Protein AF-A0A239FIS4-F1 (afdb_monomer_lite)

Sequence (103 aa):
MRTHVPAVSLGVIPPENRRNATLMPALAIRSTGGTTTCHEPVSARLAAEFLTVPASTVDRCVAEVRACAEHLGIRVTPEVIERVAREHLLALVNSAPPPRSPR

pLDDT: mean 76.62, std 20.68, range [44.91, 97.69]

Radius of gyration: 29.38 Å; chains: 1; bounding box: 90×53×43 Å

Organism: NCBI:txid106412

Structure (mmCIF, N/CA/C/O backbone):
data_AF-A0A239FIS4-F1
#
_entry.id   AF-A0A239FIS4-F1
#
loop_
_atom_site.group_PDB
_atom_site.id
_atom_site.type_symbol
_atom_site.label_atom_id
_atom_site.label_alt_id
_atom_site.label_comp_id
_atom_site.label_asym_id
_atom_site.label_entity_id
_atom_site.label_seq_id
_atom_site.pdbx_PDB_ins_code
_atom_site.Cartn_x
_atom_site.Cartn_y
_atom_site.Cartn_z
_atom_site.occupancy
_atom_site.B_iso_or_equiv
_atom_site.auth_seq_id
_atom_site.auth_comp_id
_atom_site.auth_asym_id
_atom_site.auth_atom_id
_atom_site.pdbx_PDB_model_num
ATOM 1 N N . MET A 1 1 ? -67.936 2.584 20.717 1.00 44.94 1 MET A N 1
ATOM 2 C CA . MET A 1 1 ? -68.127 2.457 19.249 1.00 44.94 1 MET A CA 1
ATOM 3 C C . MET A 1 1 ? -69.073 3.585 18.844 1.00 44.94 1 MET A C 1
ATOM 5 O O . MET A 1 1 ? -70.120 3.651 19.454 1.00 44.94 1 MET A O 1
ATOM 9 N N . ARG A 1 2 ? -68.813 4.545 17.956 1.00 45.50 2 ARG A N 1
ATOM 10 C CA . ARG A 1 2 ? -67.820 4.749 16.895 1.00 45.50 2 ARG A CA 1
ATOM 11 C C . ARG A 1 2 ? -67.456 6.243 16.815 1.00 45.50 2 ARG A C 1
ATOM 13 O O . ARG A 1 2 ? -68.168 7.103 17.315 1.00 45.50 2 ARG A O 1
ATOM 20 N N . THR A 1 3 ? -66.306 6.457 16.205 1.00 51.59 3 THR A N 1
ATOM 21 C CA . THR A 1 3 ? -65.458 7.637 16.078 1.00 51.59 3 THR A CA 1
ATOM 22 C C . THR A 1 3 ? -65.969 8.698 15.103 1.00 51.59 3 THR A C 1
ATOM 24 O O . THR A 1 3 ? -66.559 8.395 14.070 1.00 51.59 3 THR A O 1
ATOM 27 N N . HIS A 1 4 ? -65.648 9.943 15.448 1.00 45.44 4 HIS A N 1
ATOM 28 C CA . HIS A 1 4 ? -65.622 11.124 14.591 1.00 45.44 4 HIS A CA 1
ATOM 29 C C . HIS A 1 4 ? -64.278 11.203 13.830 1.00 45.44 4 HIS A C 1
ATOM 31 O O . HIS A 1 4 ? -63.300 10.610 14.285 1.00 45.44 4 HIS A O 1
ATOM 37 N N . VAL A 1 5 ? -64.254 12.004 12.752 1.00 57.78 5 VAL A N 1
ATOM 38 C CA . VAL A 1 5 ? -63.134 12.757 12.120 1.00 57.78 5 VAL A CA 1
ATOM 39 C C . VAL A 1 5 ? -63.023 12.536 10.591 1.00 57.78 5 VAL A C 1
ATOM 41 O O . VAL A 1 5 ? -62.824 11.402 10.153 1.00 57.78 5 VAL A O 1
ATOM 44 N N . PRO A 1 6 ? -63.111 13.615 9.778 1.00 52.75 6 PRO A N 1
ATOM 45 C CA . PRO A 1 6 ? -62.946 13.586 8.324 1.00 52.75 6 PRO A CA 1
ATOM 46 C C . PRO A 1 6 ? -61.611 14.177 7.805 1.00 52.75 6 PRO A C 1
ATOM 48 O O . PRO A 1 6 ? -60.906 14.889 8.512 1.00 52.75 6 PRO A O 1
ATOM 51 N N . ALA A 1 7 ? -61.400 13.929 6.503 1.00 49.69 7 ALA A N 1
ATOM 52 C CA . ALA A 1 7 ? -60.704 14.723 5.476 1.00 49.69 7 ALA A CA 1
ATOM 53 C C . ALA A 1 7 ? -59.169 14.907 5.540 1.00 49.69 7 ALA A C 1
ATOM 55 O O . ALA A 1 7 ? -58.626 15.715 6.286 1.00 49.69 7 ALA A O 1
ATOM 56 N N . VAL A 1 8 ? -58.490 14.215 4.617 1.00 48.25 8 VAL A N 1
ATOM 57 C CA . VAL A 1 8 ? -57.084 14.401 4.232 1.00 48.25 8 VAL A CA 1
ATOM 58 C C . VAL A 1 8 ? -57.019 15.394 3.066 1.00 48.25 8 VAL A C 1
ATOM 60 O O . VAL A 1 8 ? -57.543 15.111 1.990 1.00 48.25 8 VAL A O 1
ATOM 63 N N . SER A 1 9 ? -56.348 16.529 3.266 1.00 50.47 9 SER A N 1
ATOM 64 C CA . SER A 1 9 ? -55.953 17.465 2.205 1.00 50.47 9 SER A CA 1
ATOM 65 C C . SER A 1 9 ? -54.483 17.234 1.852 1.00 50.47 9 SER A C 1
ATOM 67 O O . SER A 1 9 ? -53.604 17.552 2.649 1.00 50.47 9 SER A O 1
ATOM 69 N N . LEU A 1 10 ? -54.205 16.701 0.660 1.00 48.78 10 LEU A N 1
ATOM 70 C CA . LEU A 1 10 ? -52.859 16.637 0.080 1.00 48.78 10 LEU A CA 1
ATOM 71 C C . LEU A 1 10 ? -52.748 17.703 -1.013 1.00 48.78 10 LEU A C 1
ATOM 73 O O . LEU A 1 10 ? -53.247 17.539 -2.125 1.00 48.78 10 LEU A O 1
ATOM 77 N N . GLY A 1 11 ? -52.137 18.826 -0.637 1.00 44.91 11 GLY A N 1
ATOM 78 C CA . GLY A 1 11 ? -51.774 19.917 -1.530 1.00 44.91 11 GLY A CA 1
ATOM 79 C C . GLY A 1 11 ? -50.594 19.546 -2.428 1.00 44.91 11 GLY A C 1
ATOM 80 O O . GLY A 1 11 ? -49.632 18.908 -2.007 1.00 44.91 11 GLY A O 1
ATOM 81 N N . VAL A 1 12 ? -50.729 19.964 -3.678 1.00 46.00 12 VAL A N 1
ATOM 82 C CA . VAL A 1 12 ? -49.832 19.808 -4.822 1.00 46.00 12 VAL A CA 1
ATOM 83 C C . VAL A 1 12 ? -48.573 20.696 -4.713 1.00 46.00 12 VAL A C 1
ATOM 85 O O . VAL A 1 12 ? -48.621 21.788 -4.156 1.00 46.00 12 VAL A O 1
ATOM 88 N N . ILE A 1 13 ? -47.459 20.249 -5.296 1.00 50.84 13 ILE A N 1
ATOM 89 C CA . ILE A 1 13 ? -46.223 21.005 -5.627 1.00 50.84 13 ILE A CA 1
ATOM 90 C C . ILE A 1 13 ? -45.947 20.721 -7.133 1.00 50.84 13 ILE A C 1
ATOM 92 O O . ILE A 1 13 ? -46.459 19.686 -7.577 1.00 50.84 13 ILE A O 1
ATOM 96 N N . PRO A 1 14 ? -45.086 21.406 -7.938 1.00 55.94 14 PRO A N 1
ATOM 97 C CA . PRO A 1 14 ? -44.433 22.748 -7.994 1.00 55.94 14 PRO A CA 1
ATOM 98 C C . PRO A 1 14 ? -44.818 23.460 -9.349 1.00 55.94 14 PRO A C 1
ATOM 100 O O . PRO A 1 14 ? -45.856 23.060 -9.876 1.00 55.94 14 PRO A O 1
ATOM 103 N N . PRO A 1 15 ? -44.103 24.435 -10.000 1.00 52.25 15 PRO A N 1
ATOM 104 C CA . PRO A 1 15 ? -42.746 24.984 -9.786 1.00 52.25 15 PRO A CA 1
ATOM 105 C C . PRO A 1 15 ? -42.563 26.519 -9.847 1.00 52.25 15 PRO A C 1
ATOM 107 O O . PRO A 1 15 ? -43.167 27.232 -10.646 1.00 52.25 15 PRO A O 1
ATOM 110 N N . GLU A 1 16 ? -41.600 27.017 -9.066 1.00 51.50 16 GLU A N 1
ATOM 111 C CA . GLU A 1 16 ? -41.080 28.382 -9.174 1.00 51.50 16 GLU A CA 1
ATOM 112 C C . GLU A 1 16 ? -39.914 28.451 -10.168 1.00 51.50 16 GLU A C 1
ATOM 114 O O . GLU A 1 16 ? -38.794 28.017 -9.906 1.00 51.50 16 GLU A O 1
ATOM 119 N N . ASN A 1 17 ? -40.192 29.048 -11.324 1.00 48.25 17 ASN A N 1
ATOM 120 C CA . ASN A 1 17 ? -39.201 29.585 -12.244 1.00 48.25 17 ASN A CA 1
ATOM 121 C C . ASN A 1 17 ? -39.198 31.108 -12.101 1.00 48.25 17 ASN A C 1
ATOM 123 O O . ASN A 1 17 ? -40.164 31.737 -12.536 1.00 48.25 17 ASN A O 1
ATOM 127 N N . ARG A 1 18 ? -38.122 31.697 -11.557 1.00 56.22 18 ARG A N 1
ATOM 128 C CA . ARG A 1 18 ? -37.574 32.986 -12.027 1.00 56.22 18 ARG A CA 1
ATOM 129 C C . ARG A 1 18 ? -36.391 33.454 -11.176 1.00 56.22 18 ARG A C 1
ATOM 131 O O . ARG A 1 18 ? -36.597 33.927 -10.065 1.00 56.22 18 ARG A O 1
ATOM 138 N N . ARG A 1 19 ? -35.196 33.524 -11.775 1.00 55.28 19 ARG A N 1
ATOM 139 C CA . ARG A 1 19 ? -34.541 34.802 -12.142 1.00 55.28 19 ARG A CA 1
ATOM 140 C C . ARG A 1 19 ? -33.066 34.610 -12.502 1.00 55.28 19 ARG A C 1
ATOM 142 O O . ARG A 1 19 ? -32.254 34.255 -11.667 1.00 55.28 19 ARG A O 1
ATOM 149 N N . ASN A 1 20 ? -32.802 35.012 -13.741 1.00 54.38 20 ASN A N 1
ATOM 150 C CA . ASN A 1 20 ? -31.619 35.696 -14.249 1.00 54.38 20 ASN A CA 1
ATOM 151 C C . ASN A 1 20 ? -30.270 34.950 -14.211 1.00 54.38 20 ASN A C 1
ATOM 153 O O . ASN A 1 20 ? -29.668 34.683 -13.181 1.00 54.38 20 ASN A O 1
ATOM 157 N N . ALA A 1 21 ? -29.791 34.673 -15.421 1.00 55.91 21 ALA A N 1
ATOM 158 C CA . ALA A 1 21 ? -28.385 34.731 -15.755 1.00 55.91 21 ALA A CA 1
ATOM 159 C C . ALA A 1 21 ? -27.990 36.208 -15.874 1.00 55.91 21 ALA A C 1
ATOM 161 O O . ALA A 1 21 ? -28.708 36.950 -16.547 1.00 55.91 21 ALA A O 1
ATOM 162 N N . THR A 1 22 ? -26.869 36.613 -15.275 1.00 58.56 22 THR A N 1
ATOM 163 C CA . THR A 1 22 ? -25.875 37.548 -15.837 1.00 58.56 22 THR A CA 1
ATOM 164 C C . THR A 1 22 ? -24.699 37.695 -14.861 1.00 58.56 22 THR A C 1
ATOM 166 O O . THR A 1 22 ? -24.899 37.877 -13.667 1.00 58.56 22 THR A O 1
ATOM 169 N N . LEU A 1 23 ? -23.491 37.679 -15.441 1.00 54.00 23 LEU A N 1
ATOM 170 C CA . LEU A 1 23 ? -22.161 37.967 -14.883 1.00 54.00 23 LEU A CA 1
ATOM 171 C C . LEU A 1 23 ? -21.464 36.838 -14.112 1.00 54.00 23 LEU A C 1
ATOM 173 O O . LEU A 1 23 ? -21.669 36.613 -12.925 1.00 54.00 23 LEU A O 1
ATOM 177 N N . MET A 1 24 ? -20.517 36.214 -14.820 1.00 47.88 24 MET A N 1
ATOM 178 C CA . MET A 1 24 ? -19.286 35.699 -14.230 1.00 47.88 24 MET A CA 1
ATOM 179 C C . MET A 1 24 ? -18.729 36.681 -13.192 1.00 47.88 24 MET A C 1
ATOM 181 O O . MET A 1 24 ? -18.555 37.863 -13.497 1.00 47.88 24 MET A O 1
ATOM 185 N N . PRO A 1 25 ? -18.244 36.152 -12.068 1.00 46.41 25 PRO A N 1
ATOM 186 C CA . PRO A 1 25 ? -16.961 36.569 -11.566 1.00 46.41 25 PRO A CA 1
ATOM 187 C C . PRO A 1 25 ? -16.016 35.376 -11.614 1.00 46.41 25 PRO A C 1
ATOM 189 O O . PRO A 1 25 ? -16.293 34.309 -11.078 1.00 46.41 25 PRO A O 1
ATOM 192 N N . ALA A 1 26 ? -14.904 35.618 -12.300 1.00 47.06 26 ALA A N 1
ATOM 193 C CA . ALA A 1 26 ? -13.570 35.213 -11.904 1.00 47.06 26 ALA A CA 1
ATOM 194 C C . ALA A 1 26 ? -13.385 33.760 -11.447 1.00 47.06 26 ALA A C 1
ATOM 196 O O . ALA A 1 26 ? -13.773 33.357 -10.356 1.00 47.06 26 ALA A O 1
ATOM 197 N N . LEU A 1 27 ? -12.625 33.036 -12.266 1.00 50.66 27 LEU A N 1
ATOM 198 C CA . LEU A 1 27 ? -11.581 32.107 -11.848 1.00 50.66 27 LEU A CA 1
ATOM 199 C C . LEU A 1 27 ? -11.151 32.340 -10.379 1.00 50.66 27 LEU A C 1
ATOM 201 O O . LEU A 1 27 ? -10.245 33.122 -10.094 1.00 50.66 27 LEU A O 1
ATOM 205 N N . ALA A 1 28 ? -11.803 31.672 -9.428 1.00 48.88 28 ALA A N 1
ATOM 206 C CA . ALA A 1 28 ? -11.361 31.656 -8.046 1.00 48.88 28 ALA A CA 1
ATOM 207 C C . ALA A 1 28 ? -10.239 30.623 -7.943 1.00 48.88 28 ALA A C 1
ATOM 209 O O . ALA A 1 28 ? -10.376 29.571 -7.324 1.00 48.88 28 ALA A O 1
ATOM 210 N N . ILE A 1 29 ? -9.093 30.949 -8.548 1.00 56.16 29 ILE A N 1
ATOM 211 C CA . ILE A 1 29 ? -7.813 30.453 -8.058 1.00 56.16 29 ILE A CA 1
ATOM 212 C C . ILE A 1 29 ? -7.613 31.123 -6.700 1.00 56.16 29 ILE A C 1
ATOM 214 O O . ILE A 1 29 ? -6.995 32.172 -6.564 1.00 56.16 29 ILE A O 1
ATOM 218 N N . ARG A 1 30 ? -8.217 30.521 -5.682 1.00 57.38 30 ARG A N 1
ATOM 219 C CA . ARG A 1 30 ? -7.642 30.452 -4.349 1.00 57.38 30 ARG A CA 1
ATOM 220 C C . ARG A 1 30 ? -8.216 29.244 -3.635 1.00 57.38 30 ARG A C 1
ATOM 222 O O . ARG A 1 30 ? -9.018 29.364 -2.715 1.00 57.38 30 ARG A O 1
ATOM 229 N N . SER A 1 31 ? -7.642 28.087 -3.943 1.00 52.62 31 SER A N 1
ATOM 230 C CA . SER A 1 31 ? -7.243 27.205 -2.848 1.00 52.62 31 SER A CA 1
ATOM 231 C C . SER A 1 31 ? -6.122 27.917 -2.081 1.00 52.62 31 SER A C 1
ATOM 233 O O . SER A 1 31 ? -4.954 27.553 -2.159 1.00 52.62 31 SER A O 1
ATOM 235 N N . THR A 1 32 ? -6.469 29.014 -1.395 1.00 52.88 32 THR A N 1
ATOM 236 C CA . THR A 1 32 ? -5.726 29.482 -0.230 1.00 52.88 32 THR A CA 1
ATOM 237 C C . THR A 1 32 ? -5.622 28.269 0.661 1.00 52.88 32 THR A C 1
ATOM 239 O O . THR A 1 32 ? -6.662 27.744 1.056 1.00 52.88 32 THR A O 1
ATOM 242 N N . GLY A 1 33 ? -4.391 27.802 0.869 1.00 55.19 33 GLY A N 1
ATOM 243 C CA . GLY A 1 33 ? -4.061 26.642 1.674 1.00 55.19 33 GLY A CA 1
ATOM 244 C C . GLY A 1 33 ? -4.807 26.674 2.996 1.00 55.19 33 GLY A C 1
ATOM 245 O O . GLY A 1 33 ? -4.353 27.258 3.974 1.00 55.19 33 GLY A O 1
ATOM 246 N N . GLY A 1 34 ? -5.955 26.008 3.024 1.00 47.69 34 GLY A N 1
ATOM 247 C CA . GLY A 1 34 ? -6.354 25.312 4.214 1.00 47.69 34 GLY A CA 1
ATOM 248 C C . GLY A 1 34 ? -5.333 24.203 4.330 1.00 47.69 34 GLY A C 1
ATOM 249 O O . GLY A 1 34 ? -5.319 23.288 3.511 1.00 47.69 34 GLY A O 1
ATOM 250 N N . THR A 1 35 ? -4.482 24.259 5.345 1.00 52.59 35 THR A N 1
ATOM 251 C CA . THR A 1 35 ? -3.906 23.049 5.926 1.00 52.59 35 THR A CA 1
ATOM 252 C C . THR A 1 35 ? -5.047 22.233 6.541 1.00 52.59 35 THR A C 1
ATOM 254 O O . THR A 1 35 ? -5.055 21.927 7.728 1.00 52.59 35 THR A O 1
ATOM 257 N N . THR A 1 36 ? -6.061 21.887 5.748 1.00 45.47 36 THR A N 1
ATOM 258 C CA . THR A 1 36 ? -6.720 20.616 5.923 1.00 45.47 36 THR A CA 1
ATOM 259 C C . THR A 1 36 ? -5.605 19.642 5.619 1.00 45.47 36 THR A C 1
ATOM 261 O O . THR A 1 36 ? -5.256 19.422 4.458 1.00 45.47 36 THR A O 1
ATOM 264 N N . THR A 1 37 ? -4.966 19.131 6.666 1.00 51.91 37 THR A N 1
ATOM 265 C CA . THR A 1 37 ? -4.221 17.884 6.581 1.00 51.91 37 THR A CA 1
ATOM 266 C C . THR A 1 37 ? -5.254 16.827 6.207 1.00 51.91 37 THR A C 1
ATOM 268 O O . THR A 1 37 ? -5.737 16.081 7.056 1.00 51.91 37 THR A O 1
ATOM 271 N N . CYS A 1 38 ? -5.697 16.837 4.949 1.00 56.75 38 CYS A N 1
ATOM 272 C CA . CYS A 1 38 ? -6.348 15.716 4.317 1.00 56.75 38 CYS A CA 1
ATOM 273 C C . CYS A 1 38 ? -5.284 14.644 4.425 1.00 56.75 38 CYS A C 1
ATOM 275 O O . CYS A 1 38 ? -4.295 14.702 3.700 1.00 56.75 38 CYS A O 1
ATOM 277 N N . HIS A 1 39 ? -5.394 13.825 5.470 1.00 62.47 39 HIS A N 1
ATOM 278 C CA . HIS A 1 39 ? -4.375 12.867 5.841 1.00 62.47 39 HIS A CA 1
ATOM 279 C C . HIS A 1 39 ? -4.159 11.986 4.621 1.00 62.47 39 HIS A C 1
ATOM 281 O O . HIS A 1 39 ? -5.029 11.181 4.278 1.00 62.47 39 HIS A O 1
ATOM 287 N N . GLU A 1 40 ? -3.055 12.221 3.916 1.00 76.19 40 GLU A N 1
ATOM 288 C CA . GLU A 1 40 ? -2.759 11.490 2.700 1.00 76.19 40 GLU A CA 1
ATOM 289 C C . GLU A 1 40 ? -2.723 10.003 3.070 1.00 76.19 40 GLU A C 1
ATOM 291 O O . GLU A 1 40 ? -2.156 9.640 4.109 1.00 76.19 40 GLU A O 1
ATOM 296 N N . PRO A 1 41 ? -3.400 9.127 2.309 1.00 89.25 41 PRO A N 1
ATOM 297 C CA . PRO A 1 41 ? -3.382 7.713 2.628 1.00 89.25 41 PRO A CA 1
ATOM 298 C C . PRO A 1 41 ? -1.935 7.212 2.599 1.00 89.25 41 PRO A C 1
ATOM 300 O O . PRO A 1 41 ? -1.188 7.501 1.666 1.00 89.25 41 PRO A O 1
ATOM 303 N N . VAL A 1 42 ? -1.551 6.433 3.615 1.00 93.56 42 VAL A N 1
ATOM 304 C CA . VAL A 1 42 ? -0.185 5.896 3.774 1.00 93.56 42 VAL A CA 1
ATOM 305 C C . VAL A 1 42 ? 0.296 5.192 2.499 1.00 93.56 42 VAL A C 1
ATOM 307 O O . VAL A 1 42 ? 1.458 5.319 2.125 1.00 93.56 42 VAL A O 1
ATOM 310 N N . SER A 1 43 ? -0.602 4.503 1.788 1.00 94.56 43 SER A N 1
ATOM 311 C CA . SER A 1 43 ? -0.292 3.859 0.510 1.00 94.56 43 SER A CA 1
ATOM 312 C C . SER A 1 43 ? 0.086 4.847 -0.596 1.00 94.56 43 SER A C 1
ATOM 314 O O . SER A 1 43 ? 1.007 4.553 -1.351 1.00 94.56 43 SER A O 1
ATOM 316 N N . ALA A 1 44 ? -0.544 6.024 -0.681 1.00 94.44 44 ALA A N 1
ATOM 317 C CA . ALA A 1 44 ? -0.180 7.046 -1.666 1.00 94.44 44 ALA A CA 1
ATOM 318 C C . ALA A 1 44 ? 1.191 7.659 -1.360 1.00 94.44 44 ALA A C 1
ATOM 320 O O . ALA A 1 44 ? 2.025 7.764 -2.259 1.00 94.44 44 ALA A O 1
ATOM 321 N N . ARG A 1 45 ? 1.456 7.965 -0.084 1.00 94.62 45 ARG A N 1
ATOM 322 C CA . ARG A 1 45 ? 2.751 8.498 0.354 1.00 94.62 45 ARG A CA 1
ATOM 323 C C . ARG A 1 45 ? 3.892 7.525 0.057 1.00 94.62 45 ARG A C 1
ATOM 325 O O . ARG A 1 45 ? 4.925 7.918 -0.477 1.00 94.62 45 ARG A O 1
ATOM 332 N N . LEU A 1 46 ? 3.690 6.241 0.358 1.00 95.94 46 LEU A N 1
ATOM 333 C CA . LEU A 1 46 ? 4.667 5.195 0.052 1.00 95.94 46 LEU A CA 1
ATOM 334 C C . LEU A 1 46 ? 4.799 4.952 -1.456 1.00 95.94 46 LEU A C 1
ATOM 336 O O . LEU A 1 46 ? 5.909 4.756 -1.936 1.00 95.94 46 LEU A O 1
ATOM 340 N N . ALA A 1 47 ? 3.711 5.005 -2.227 1.00 96.31 47 ALA A N 1
ATOM 341 C CA . ALA A 1 47 ? 3.779 4.843 -3.679 1.00 96.31 47 ALA A CA 1
ATOM 342 C C . ALA A 1 47 ? 4.577 5.971 -4.354 1.00 96.31 47 ALA A C 1
ATOM 344 O O . ALA A 1 47 ? 5.287 5.715 -5.323 1.00 96.31 47 ALA A O 1
ATOM 345 N N . ALA A 1 48 ? 4.504 7.196 -3.824 1.00 95.69 48 ALA A N 1
ATOM 346 C CA . ALA A 1 48 ? 5.317 8.316 -4.292 1.00 95.69 48 ALA A CA 1
ATOM 347 C C . ALA A 1 48 ? 6.816 8.145 -3.973 1.00 95.69 48 ALA A C 1
ATOM 349 O O . ALA A 1 48 ? 7.659 8.673 -4.696 1.00 95.69 48 ALA A O 1
ATOM 350 N N . GLU A 1 49 ? 7.160 7.405 -2.917 1.00 95.50 49 GLU A N 1
ATOM 351 C CA . GLU A 1 49 ? 8.549 7.144 -2.531 1.00 95.50 49 GLU A CA 1
ATOM 352 C C . GLU A 1 49 ? 9.155 5.934 -3.256 1.00 95.50 49 GL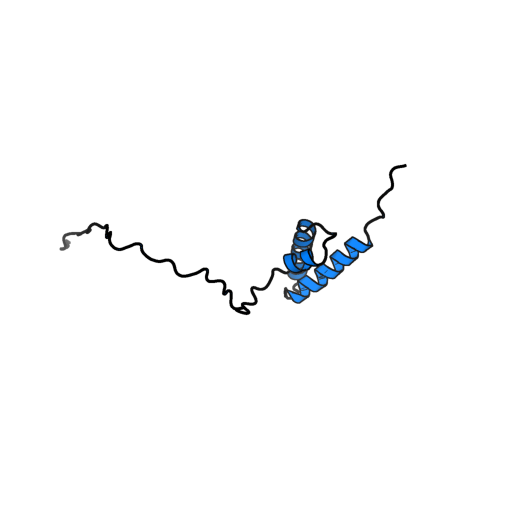U A C 1
ATOM 354 O O . GLU A 1 49 ? 10.291 5.982 -3.724 1.00 95.50 49 GLU A O 1
ATOM 359 N N . PHE A 1 50 ? 8.387 4.855 -3.402 1.00 95.69 50 PHE A N 1
ATOM 360 C CA . PHE A 1 50 ? 8.828 3.600 -4.009 1.00 95.69 50 PHE A CA 1
ATOM 361 C C . PHE A 1 50 ? 8.414 3.507 -5.482 1.00 95.69 50 PHE A C 1
ATOM 363 O O . PHE A 1 50 ? 7.712 2.583 -5.882 1.00 95.69 50 PHE A O 1
ATOM 370 N N . LEU A 1 51 ? 8.886 4.440 -6.315 1.00 94.81 51 LEU A N 1
ATOM 371 C CA . LEU A 1 51 ? 8.500 4.536 -7.736 1.00 94.81 51 LEU A CA 1
ATOM 372 C C . LEU A 1 51 ? 8.855 3.299 -8.583 1.00 94.81 51 LEU A C 1
ATOM 374 O O . LEU A 1 51 ? 8.294 3.095 -9.658 1.00 94.81 51 LEU A O 1
ATOM 378 N N . THR A 1 52 ? 9.792 2.472 -8.119 1.00 93.50 52 THR A N 1
ATOM 379 C CA . THR A 1 52 ? 10.183 1.214 -8.774 1.00 93.50 52 THR A CA 1
ATOM 380 C C . THR A 1 52 ? 9.267 0.042 -8.415 1.00 93.50 52 THR A C 1
ATOM 382 O O . THR A 1 52 ? 9.337 -1.008 -9.056 1.00 93.50 52 THR A O 1
ATOM 385 N N . VAL A 1 53 ? 8.398 0.205 -7.412 1.00 94.69 53 VAL A N 1
ATOM 386 C CA . VAL A 1 53 ? 7.424 -0.794 -6.973 1.00 94.69 53 VAL A CA 1
ATOM 387 C C . VAL A 1 53 ? 6.036 -0.393 -7.487 1.00 94.69 53 VAL A C 1
ATOM 389 O O . VAL A 1 53 ? 5.616 0.747 -7.298 1.00 94.69 53 VAL A O 1
ATOM 392 N N . PRO A 1 54 ? 5.268 -1.305 -8.114 1.00 94.94 54 PRO A N 1
ATOM 393 C CA . PRO A 1 54 ? 3.910 -0.994 -8.549 1.00 94.94 54 PRO A CA 1
ATOM 394 C C . PRO A 1 54 ? 3.028 -0.525 -7.384 1.00 94.94 54 PRO A C 1
ATOM 396 O O . PRO A 1 54 ? 3.013 -1.157 -6.326 1.00 94.94 54 PRO A O 1
ATOM 399 N N . ALA A 1 55 ? 2.226 0.522 -7.594 1.00 94.88 55 ALA A N 1
ATOM 400 C CA . ALA A 1 55 ? 1.346 1.074 -6.557 1.00 94.88 55 ALA A CA 1
ATOM 401 C C . ALA A 1 55 ? 0.367 0.034 -5.973 1.00 94.88 55 ALA A C 1
ATOM 403 O O . ALA A 1 55 ? 0.072 0.064 -4.783 1.00 94.88 55 ALA A O 1
ATOM 404 N N . SER A 1 56 ? -0.079 -0.939 -6.774 1.00 95.56 56 SER A N 1
ATOM 405 C CA . SER A 1 56 ? -0.902 -2.065 -6.304 1.00 95.56 56 SER A CA 1
ATOM 406 C C . SER A 1 56 ? -0.161 -2.990 -5.330 1.00 95.56 56 SER A C 1
ATOM 408 O O . SER A 1 56 ? -0.762 -3.521 -4.399 1.00 95.56 56 SER A O 1
ATOM 410 N N . THR A 1 57 ? 1.150 -3.171 -5.508 1.00 96.00 57 T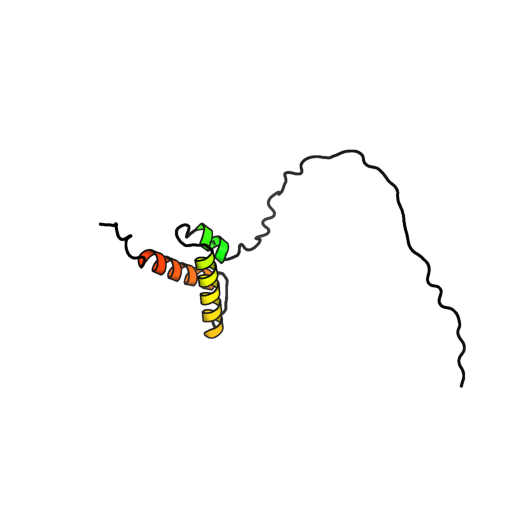HR A N 1
ATOM 411 C CA . THR A 1 57 ? 1.997 -3.915 -4.567 1.00 96.00 57 THR A CA 1
ATOM 412 C C . THR A 1 57 ? 2.171 -3.139 -3.266 1.00 96.00 57 THR A C 1
ATOM 414 O O . THR A 1 57 ? 2.118 -3.744 -2.198 1.00 96.00 57 THR A O 1
ATOM 417 N N . VAL A 1 58 ? 2.322 -1.812 -3.340 1.00 97.31 58 VAL A N 1
ATOM 418 C CA . VAL A 1 58 ? 2.371 -0.940 -2.156 1.00 97.31 58 VAL A CA 1
ATOM 419 C C . VAL A 1 58 ? 1.058 -1.009 -1.372 1.00 97.31 58 VAL A C 1
ATOM 421 O O . VAL A 1 58 ? 1.089 -1.215 -0.161 1.00 97.31 58 VAL A O 1
ATOM 424 N N . ASP A 1 59 ? -0.089 -0.909 -2.046 1.00 96.56 59 ASP A N 1
ATOM 425 C CA . ASP A 1 59 ? -1.409 -0.993 -1.410 1.00 96.56 59 ASP A CA 1
ATOM 426 C C . ASP A 1 59 ? -1.620 -2.333 -0.691 1.00 96.56 59 ASP A C 1
ATOM 428 O O . ASP A 1 59 ? -1.943 -2.362 0.499 1.00 96.56 59 ASP A O 1
ATOM 432 N N . ARG A 1 60 ? -1.308 -3.445 -1.371 1.00 96.50 60 ARG A N 1
ATOM 433 C CA . ARG A 1 60 ? -1.359 -4.782 -0.769 1.00 96.50 60 ARG A CA 1
ATOM 434 C C . ARG A 1 60 ? -0.431 -4.903 0.439 1.00 96.50 60 ARG A C 1
ATOM 436 O O . ARG A 1 60 ? -0.853 -5.429 1.461 1.00 96.50 60 ARG A O 1
ATOM 443 N N . CYS A 1 61 ? 0.795 -4.385 0.354 1.00 97.25 61 CYS A N 1
ATOM 444 C CA . CYS A 1 61 ? 1.731 -4.401 1.478 1.00 97.25 61 CYS A CA 1
ATOM 445 C C . CYS A 1 61 ? 1.168 -3.637 2.687 1.00 97.25 61 CYS A C 1
ATOM 447 O O . CYS A 1 61 ? 1.243 -4.116 3.815 1.00 97.25 61 CYS A O 1
ATOM 449 N N . VAL A 1 62 ? 0.570 -2.463 2.468 1.00 97.06 62 VAL A N 1
ATOM 450 C CA . VAL A 1 62 ? -0.058 -1.669 3.536 1.00 97.06 62 VAL A CA 1
ATOM 451 C C . VAL A 1 62 ? -1.255 -2.407 4.148 1.00 97.06 62 VAL A C 1
ATOM 453 O O . VAL A 1 62 ? -1.420 -2.394 5.370 1.00 97.06 62 VAL A O 1
ATOM 456 N N . ALA A 1 63 ? -2.071 -3.077 3.330 1.00 96.50 63 ALA A N 1
ATOM 457 C CA . ALA A 1 63 ? -3.194 -3.887 3.796 1.00 96.50 63 ALA A CA 1
ATOM 458 C C . ALA A 1 63 ? -2.739 -5.111 4.614 1.00 96.50 63 ALA A C 1
ATOM 460 O O . ALA A 1 63 ? -3.298 -5.376 5.678 1.00 96.50 63 ALA A O 1
ATOM 461 N N . GLU A 1 64 ? -1.697 -5.816 4.168 1.00 96.56 64 GLU A N 1
ATOM 462 C CA . GLU A 1 64 ? -1.104 -6.954 4.883 1.00 96.56 64 GLU A CA 1
ATOM 463 C C . GLU A 1 64 ? -0.521 -6.525 6.233 1.00 96.56 64 GLU A C 1
ATOM 465 O O . GLU A 1 64 ? -0.807 -7.141 7.257 1.00 96.56 64 GLU A O 1
ATOM 470 N N . VAL A 1 65 ? 0.237 -5.424 6.267 1.00 96.94 65 VAL A N 1
ATOM 471 C CA . VAL A 1 65 ? 0.801 -4.877 7.511 1.00 96.94 65 VAL A CA 1
ATOM 472 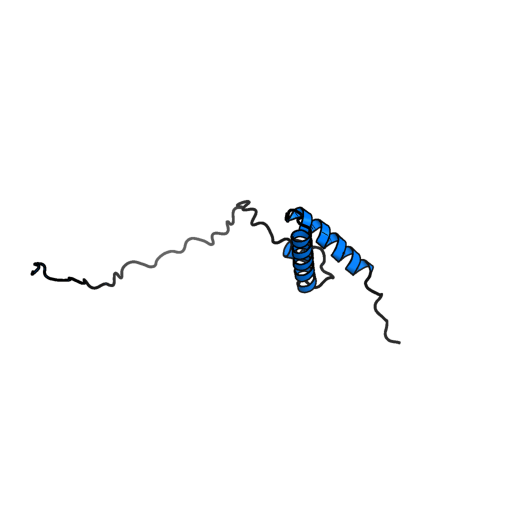C C . VAL A 1 65 ? -0.304 -4.483 8.492 1.00 96.94 65 VAL A C 1
ATOM 474 O O . VAL A 1 65 ? -0.188 -4.763 9.686 1.00 96.94 65 VAL A O 1
ATOM 477 N N . ARG A 1 66 ? -1.397 -3.883 8.002 1.00 96.19 66 ARG A N 1
ATOM 478 C CA . ARG A 1 66 ? -2.573 -3.573 8.824 1.00 96.19 66 ARG A CA 1
ATOM 479 C C . ARG A 1 66 ? -3.185 -4.836 9.419 1.00 96.19 66 ARG A C 1
ATOM 481 O O . ARG A 1 66 ? -3.332 -4.901 10.635 1.00 96.19 66 ARG A O 1
ATOM 488 N N . ALA A 1 67 ? -3.486 -5.833 8.590 1.00 95.81 67 ALA A N 1
ATOM 489 C CA . ALA A 1 67 ? -4.078 -7.088 9.046 1.00 95.81 67 ALA A CA 1
ATOM 490 C C . ALA A 1 67 ? -3.181 -7.805 10.071 1.00 95.81 67 ALA A C 1
ATOM 492 O O . ALA A 1 67 ? -3.667 -8.296 11.089 1.00 95.81 67 ALA A O 1
ATOM 493 N N . CYS A 1 68 ? -1.863 -7.808 9.854 1.00 96.25 68 CYS A N 1
ATOM 494 C CA . CYS A 1 68 ? -0.895 -8.361 10.800 1.00 96.25 68 CYS A CA 1
ATOM 495 C C . CYS A 1 68 ? -0.880 -7.596 12.131 1.00 96.25 68 CYS A C 1
ATOM 497 O O . CYS A 1 68 ? -0.885 -8.218 13.190 1.00 96.25 68 CYS A O 1
ATOM 499 N N . ALA A 1 69 ? -0.885 -6.261 12.105 1.00 94.12 69 ALA A N 1
ATOM 500 C CA . ALA A 1 69 ? -0.911 -5.453 13.323 1.00 94.12 69 ALA A CA 1
ATOM 501 C C . ALA A 1 69 ? -2.198 -5.685 14.135 1.00 94.12 69 ALA A C 1
ATOM 503 O O . ALA A 1 69 ? -2.126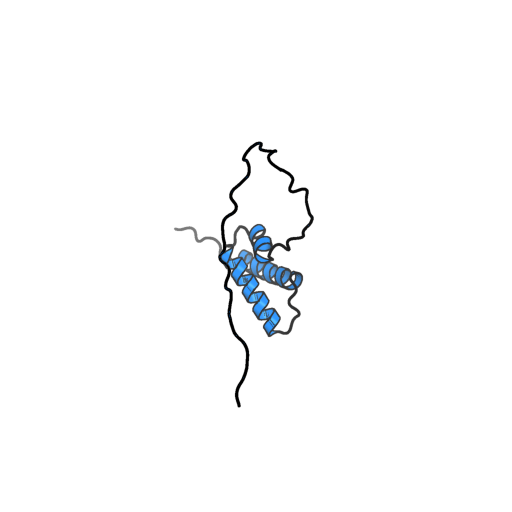 -5.864 15.351 1.00 94.12 69 ALA A O 1
ATOM 504 N N . GLU A 1 70 ? -3.352 -5.755 13.463 1.00 94.94 70 GLU A N 1
ATOM 505 C CA . GLU A 1 70 ? -4.643 -6.084 14.081 1.00 94.94 70 GLU A CA 1
ATOM 506 C C . GLU A 1 70 ? -4.622 -7.479 14.710 1.00 94.94 70 GLU A C 1
ATOM 508 O O . GLU A 1 70 ? -5.009 -7.644 15.866 1.00 94.94 70 GLU A O 1
ATOM 513 N N . HIS A 1 71 ? -4.105 -8.470 13.980 1.00 95.69 71 HIS A N 1
ATOM 514 C CA . HIS A 1 71 ? -3.997 -9.847 14.456 1.00 95.69 71 HIS A CA 1
ATOM 515 C C . HIS A 1 71 ? -3.112 -9.978 15.704 1.00 95.69 71 HIS A C 1
ATOM 517 O O . HIS A 1 71 ? -3.417 -10.759 16.603 1.00 95.69 71 HIS A O 1
ATOM 523 N N . LEU A 1 72 ? -2.039 -9.190 15.786 1.00 95.12 72 LEU A N 1
ATOM 524 C CA . LEU A 1 72 ? -1.120 -9.171 16.926 1.00 95.12 72 LEU A CA 1
ATOM 525 C C . LEU A 1 72 ? -1.631 -8.331 18.110 1.00 95.12 72 LEU A C 1
ATOM 527 O O . LEU A 1 72 ? -0.949 -8.241 19.130 1.00 95.12 72 LEU A O 1
ATOM 531 N N . GLY A 1 73 ? -2.799 -7.690 17.989 1.00 94.19 73 GLY A N 1
ATOM 532 C CA . GLY A 1 73 ? -3.327 -6.782 19.011 1.00 94.19 73 GLY A CA 1
ATOM 533 C C . GLY A 1 73 ? -2.508 -5.495 19.165 1.00 94.19 73 GLY A C 1
ATOM 534 O O . GLY A 1 73 ? -2.598 -4.818 20.190 1.00 94.19 73 GLY A O 1
ATOM 535 N N . ILE A 1 74 ? -1.695 -5.147 18.163 1.00 92.81 74 ILE A N 1
ATOM 536 C CA . ILE A 1 74 ? -0.918 -3.909 18.143 1.00 92.81 74 ILE A CA 1
ATOM 537 C C . ILE A 1 74 ? -1.853 -2.764 17.762 1.00 92.81 74 ILE A C 1
ATOM 539 O O . ILE A 1 74 ? -2.663 -2.869 16.841 1.00 92.81 74 ILE A O 1
ATOM 543 N N . ARG A 1 75 ? -1.723 -1.624 18.448 1.00 93.12 75 ARG A N 1
ATOM 544 C CA . ARG A 1 75 ? -2.468 -0.417 18.085 1.00 93.12 75 ARG A CA 1
ATOM 545 C C . ARG A 1 75 ? -2.101 0.010 16.660 1.00 93.12 75 ARG A C 1
ATOM 547 O O . ARG A 1 75 ? -0.986 0.461 16.409 1.00 93.12 75 ARG A O 1
ATOM 554 N N . VAL A 1 76 ? -3.069 -0.083 15.754 1.00 92.50 76 VAL A N 1
ATOM 555 C CA . VAL A 1 76 ? -2.933 0.315 14.349 1.00 92.50 76 VAL A CA 1
ATOM 556 C C . VAL A 1 76 ? -2.932 1.835 14.245 1.00 92.50 76 VAL A C 1
ATOM 558 O O . VAL A 1 76 ? -3.987 2.469 14.194 1.00 92.50 76 VAL A O 1
ATOM 561 N N . THR A 1 77 ? -1.743 2.433 14.223 1.00 92.69 77 THR A N 1
ATOM 562 C CA . THR A 1 77 ? -1.576 3.855 13.903 1.00 92.69 77 THR A CA 1
ATOM 563 C C . THR A 1 77 ? -0.931 4.019 12.524 1.00 92.69 77 THR A C 1
ATOM 565 O O . THR A 1 77 ? -0.167 3.142 12.105 1.00 92.69 77 THR A O 1
ATOM 568 N N . PRO A 1 78 ? -1.219 5.112 11.792 1.00 90.38 78 PRO A N 1
ATOM 569 C CA . PRO A 1 78 ? -0.611 5.374 10.487 1.00 90.38 78 PRO A CA 1
ATOM 570 C C . PRO A 1 78 ? 0.919 5.313 10.513 1.00 90.38 78 PRO A C 1
ATOM 572 O O . PRO A 1 78 ? 1.519 4.782 9.586 1.00 90.38 78 PRO A O 1
ATOM 575 N N . GLU A 1 79 ? 1.545 5.776 11.596 1.00 91.81 79 GLU A N 1
ATOM 576 C CA . GLU A 1 79 ? 3.000 5.800 11.765 1.00 91.81 79 GLU A CA 1
ATOM 577 C C . GLU A 1 79 ? 3.589 4.389 11.874 1.00 91.81 79 GLU A C 1
ATOM 579 O O . GLU A 1 79 ? 4.636 4.107 11.289 1.00 91.81 79 GLU A O 1
ATOM 584 N N . VAL A 1 80 ? 2.914 3.487 12.599 1.00 93.31 80 VAL A N 1
ATOM 585 C CA . VAL A 1 80 ? 3.331 2.079 12.710 1.00 93.31 80 VAL A CA 1
ATOM 586 C C . VAL A 1 80 ? 3.205 1.390 11.356 1.00 93.31 80 VAL A C 1
ATOM 588 O O . VAL A 1 80 ? 4.146 0.731 10.915 1.00 93.31 80 VAL A O 1
ATOM 591 N N . ILE A 1 81 ? 2.070 1.577 10.678 1.00 95.19 81 ILE A N 1
ATOM 592 C CA . ILE A 1 81 ? 1.825 0.979 9.363 1.00 95.19 81 ILE A CA 1
ATOM 593 C C . ILE A 1 81 ? 2.840 1.482 8.338 1.00 95.19 81 ILE A C 1
ATOM 595 O O . ILE A 1 81 ? 3.425 0.675 7.619 1.00 95.19 81 ILE A O 1
ATOM 599 N N . GLU A 1 82 ? 3.094 2.790 8.299 1.00 95.69 82 GLU A N 1
ATOM 600 C CA . GLU A 1 82 ? 4.060 3.385 7.379 1.00 95.69 82 GLU A CA 1
ATOM 601 C C . GLU A 1 82 ? 5.466 2.834 7.615 1.00 95.69 82 GLU A C 1
ATOM 603 O O . GLU A 1 82 ? 6.128 2.416 6.666 1.00 95.69 82 GLU A O 1
ATOM 608 N N . ARG A 1 83 ? 5.917 2.784 8.875 1.00 96.31 83 ARG A N 1
ATOM 609 C CA . ARG A 1 83 ? 7.256 2.297 9.211 1.00 96.31 83 ARG A CA 1
ATOM 610 C C . ARG A 1 83 ? 7.442 0.837 8.810 1.00 96.31 83 ARG A C 1
ATOM 612 O O . ARG A 1 83 ? 8.430 0.514 8.166 1.00 96.31 83 ARG A O 1
ATOM 619 N N . VAL A 1 84 ? 6.501 -0.037 9.156 1.00 96.75 84 VAL A N 1
ATOM 620 C CA . VAL A 1 84 ? 6.623 -1.471 8.850 1.00 96.75 84 VAL A CA 1
ATOM 621 C C . VAL A 1 84 ? 6.498 -1.733 7.345 1.00 96.75 84 VAL A C 1
ATOM 623 O O . VAL A 1 84 ? 7.288 -2.495 6.792 1.00 96.75 84 VAL A O 1
ATOM 626 N N . ALA A 1 85 ? 5.565 -1.067 6.655 1.00 97.19 85 ALA A N 1
ATOM 627 C CA . ALA A 1 85 ? 5.423 -1.203 5.205 1.00 97.19 85 ALA A CA 1
ATOM 628 C C . ALA A 1 85 ? 6.674 -0.714 4.459 1.00 97.19 85 ALA A C 1
ATOM 630 O O . ALA A 1 85 ? 7.119 -1.367 3.519 1.00 97.19 85 ALA A O 1
ATOM 631 N N . ARG A 1 86 ? 7.287 0.389 4.905 1.00 97.31 86 ARG A N 1
ATOM 632 C CA . ARG A 1 86 ? 8.549 0.900 4.352 1.00 97.31 86 ARG A CA 1
ATOM 633 C C . ARG A 1 86 ? 9.675 -0.126 4.453 1.00 97.31 86 ARG A C 1
ATOM 635 O O . ARG A 1 86 ? 10.346 -0.373 3.457 1.00 97.31 86 ARG A O 1
ATOM 642 N N . GLU A 1 87 ? 9.851 -0.755 5.614 1.00 97.69 87 GLU A N 1
ATOM 643 C CA . GLU A 1 87 ? 10.865 -1.803 5.797 1.00 97.69 87 GLU A CA 1
ATOM 644 C C . GLU A 1 87 ? 10.621 -3.004 4.870 1.00 97.69 87 GLU A C 1
ATOM 646 O O . GLU A 1 87 ? 11.552 -3.496 4.232 1.00 97.69 87 GLU A O 1
ATOM 651 N N . HIS A 1 88 ? 9.367 -3.444 4.721 1.00 95.94 88 HIS A N 1
ATOM 652 C CA . HIS A 1 88 ? 9.016 -4.518 3.785 1.00 95.94 88 HIS A CA 1
ATOM 653 C C . HIS A 1 88 ? 9.310 -4.151 2.326 1.00 95.94 88 HIS A C 1
ATOM 655 O O . HIS A 1 88 ? 9.858 -4.965 1.582 1.00 95.94 88 HIS A O 1
ATOM 661 N N . LEU A 1 89 ? 8.978 -2.929 1.906 1.00 96.31 89 LEU A N 1
ATOM 662 C CA . LEU A 1 89 ? 9.239 -2.455 0.547 1.00 96.31 89 LEU A CA 1
ATOM 663 C C . LEU A 1 89 ? 10.742 -2.306 0.276 1.00 96.31 89 LEU A C 1
ATOM 665 O O . LEU A 1 89 ? 11.207 -2.700 -0.793 1.00 96.31 89 LEU A O 1
ATOM 669 N N . LEU A 1 90 ? 11.519 -1.817 1.248 1.00 95.75 90 LEU A N 1
ATOM 670 C CA . LEU A 1 90 ? 12.982 -1.777 1.160 1.00 95.75 90 LEU A CA 1
ATOM 671 C C . LEU A 1 90 ? 13.567 -3.181 1.014 1.00 95.75 90 LEU A C 1
ATOM 673 O O . LEU A 1 90 ? 14.400 -3.413 0.138 1.00 95.75 90 LEU A O 1
ATOM 677 N N . ALA A 1 91 ? 13.106 -4.133 1.829 1.00 94.69 91 ALA A N 1
ATOM 678 C CA . ALA A 1 91 ? 13.521 -5.523 1.714 1.00 94.69 91 ALA A CA 1
ATOM 679 C C . ALA A 1 91 ? 13.178 -6.091 0.330 1.00 94.69 91 ALA A C 1
ATOM 681 O O . ALA A 1 91 ? 14.032 -6.717 -0.293 1.00 94.69 91 ALA A O 1
ATOM 682 N N . LEU A 1 92 ? 11.978 -5.823 -0.195 1.00 92.94 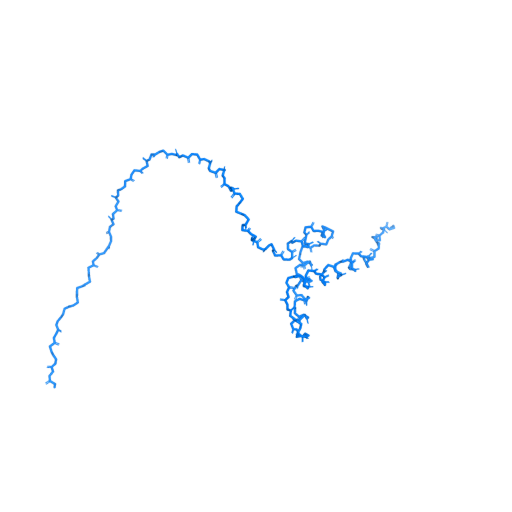92 LEU A N 1
ATOM 683 C CA . LEU A 1 92 ? 11.553 -6.261 -1.526 1.00 92.94 92 LEU A CA 1
ATOM 684 C C . LEU A 1 92 ? 12.467 -5.718 -2.636 1.00 92.94 92 LEU A C 1
ATOM 686 O O . LEU A 1 92 ? 12.912 -6.490 -3.484 1.00 92.94 92 LEU A O 1
ATOM 690 N N . VAL A 1 93 ? 12.782 -4.419 -2.613 1.00 92.62 93 VAL A N 1
ATOM 691 C CA . VAL A 1 93 ? 13.683 -3.789 -3.594 1.00 92.62 93 VAL A CA 1
ATOM 692 C C . VAL A 1 93 ? 15.091 -4.379 -3.504 1.00 92.62 93 VAL A C 1
ATOM 694 O O . VAL A 1 93 ? 15.675 -4.724 -4.528 1.00 92.62 93 VAL A O 1
ATOM 697 N N . ASN A 1 94 ? 15.615 -4.561 -2.291 1.00 91.25 94 ASN A N 1
ATOM 698 C CA . ASN A 1 94 ? 16.957 -5.110 -2.077 1.00 91.25 94 ASN A CA 1
ATOM 699 C C . ASN A 1 94 ? 17.064 -6.603 -2.421 1.00 91.25 94 ASN A C 1
ATOM 701 O O . ASN A 1 94 ? 18.144 -7.085 -2.752 1.00 91.25 94 ASN A O 1
ATOM 705 N N . SER A 1 95 ? 15.954 -7.337 -2.343 1.00 89.62 95 SER A N 1
ATOM 706 C CA . SER A 1 95 ? 15.900 -8.772 -2.644 1.00 89.62 95 SER A CA 1
ATOM 707 C C . SER A 1 95 ? 15.665 -9.067 -4.125 1.00 89.62 95 SER A C 1
ATOM 709 O O . SER A 1 95 ? 15.737 -10.230 -4.528 1.00 89.62 95 SER A O 1
ATOM 711 N N . ALA A 1 96 ? 15.330 -8.056 -4.935 1.00 79.75 96 ALA A N 1
ATOM 712 C CA . ALA A 1 96 ? 15.024 -8.253 -6.343 1.00 79.75 96 ALA A CA 1
ATOM 713 C C . ALA A 1 96 ? 16.263 -8.809 -7.073 1.00 79.75 96 ALA A C 1
ATOM 715 O O . ALA A 1 96 ? 17.315 -8.163 -7.080 1.00 79.75 96 ALA A O 1
ATOM 716 N N . PRO A 1 97 ? 16.178 -10.006 -7.685 1.00 72.25 97 PRO A N 1
ATOM 717 C CA . PRO A 1 97 ? 17.308 -10.564 -8.408 1.00 72.25 97 PRO A CA 1
ATOM 718 C C . PRO A 1 97 ? 17.670 -9.653 -9.589 1.00 72.25 97 PRO A C 1
ATOM 720 O O . PRO A 1 97 ? 16.769 -9.087 -10.218 1.00 72.25 97 PRO A O 1
ATOM 723 N N . PRO A 1 98 ? 18.968 -9.520 -9.923 1.00 71.31 98 PRO A N 1
ATOM 724 C CA . PRO A 1 98 ? 19.388 -8.697 -11.045 1.00 71.31 98 PRO A CA 1
ATOM 725 C C . PRO A 1 98 ? 18.693 -9.164 -12.332 1.00 71.31 98 PRO A C 1
ATOM 727 O O . PRO A 1 98 ? 18.467 -10.371 -12.510 1.00 71.31 98 PRO A O 1
ATOM 730 N N . PRO A 1 99 ? 18.343 -8.233 -13.237 1.00 70.75 99 PRO A N 1
ATOM 731 C CA . PRO A 1 99 ? 17.692 -8.580 -14.489 1.00 70.75 99 PRO A CA 1
ATOM 732 C C . PRO A 1 99 ? 18.569 -9.579 -15.244 1.00 70.75 99 PRO A C 1
ATOM 734 O O . PRO A 1 99 ? 19.749 -9.332 -15.498 1.00 70.75 99 PRO A O 1
ATOM 737 N N . ARG A 1 100 ? 18.004 -10.742 -15.578 1.00 79.38 100 ARG A N 1
ATOM 738 C CA . ARG A 1 100 ? 18.721 -11.747 -16.364 1.00 79.38 100 ARG A CA 1
ATOM 739 C C . ARG A 1 100 ? 18.876 -11.190 -17.774 1.00 79.38 100 ARG A C 1
ATOM 741 O O . ARG A 1 100 ? 17.886 -11.066 -18.489 1.00 79.38 100 ARG A O 1
ATOM 748 N N . SER A 1 101 ? 20.099 -10.836 -18.161 1.00 74.31 101 SER A N 1
ATOM 749 C CA . SER A 1 101 ? 20.380 -10.466 -19.548 1.00 74.31 101 SER A CA 1
ATOM 750 C C . SER A 1 101 ? 20.101 -11.687 -20.437 1.00 74.31 101 SER A C 1
ATOM 752 O O . SER A 1 101 ? 20.611 -12.768 -20.122 1.00 74.31 101 SER A O 1
ATOM 754 N N . PRO A 1 102 ? 19.290 -11.569 -21.505 1.00 74.12 102 PRO A N 1
ATOM 755 C CA . PRO A 1 102 ? 19.118 -12.664 -22.446 1.00 74.12 102 PRO A CA 1
ATOM 756 C C . PRO A 1 102 ? 20.458 -12.89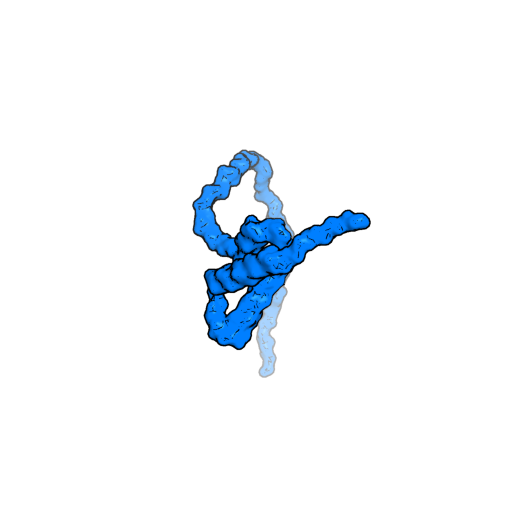8 -23.150 1.00 74.12 102 PRO A C 1
ATOM 758 O O . PRO A 1 102 ? 21.123 -11.945 -23.560 1.00 74.12 102 PRO A O 1
ATOM 761 N N . ARG A 1 103 ? 20.878 -14.162 -23.184 1.00 64.12 103 ARG A N 1
ATOM 762 C CA . ARG A 1 103 ? 22.098 -14.622 -23.847 1.00 64.12 103 ARG A CA 1
ATOM 763 C C . ARG A 1 103 ? 21.824 -14.911 -25.314 1.00 64.12 103 ARG A C 1
ATOM 765 O O . ARG A 1 103 ? 20.706 -15.398 -25.595 1.00 64.12 103 ARG A O 1
#

Secondary structure (DSSP, 8-state):
-----------------------------------------HHHHHHHH-TTS-HHHHHHHHHHHHHHHHHTT----HHHHHHHHHHHHHHHHHHPPPP----

Foldseek 3Di:
DDDDDDDDDDDDDDDDDDDDDDDDDDDPPDPPDPPPCPVPQLLVVVCVVLVVDDSVVSVVLLVVLQVVCVVVVHPDDSVSSNVVSVVVSVVVVVPDDPPDDDD